Protein AF-A0A3M2B0H9-F1 (afdb_monomer)

Secondary structure (DSSP, 8-state):
-HHHHHHTTSEEEEE-SS-TT-EEEEE-HHHHHHHHHHHHHHHHHHHHHHHTS-HHHHHHHHHHHHHHHHHHHHTTSS-HHHH----GGG--TT-HHHHTT--S---

Foldseek 3Di:
DVVVCVVVQQKDWDQDPVDNVDIDIDGDPNVVVVLVVVVVVVVVVVVVVCVPDDPVVVVVVVVVVLVVVLVCCVVVVDQLVNVQPLNDPNDDCPRSCNVVVSDPDSD

Sequence (107 aa):
MVHRLEKKALIRRVANPRDRRQVGLTLTDAGREIIQRVDQERRQRFATVLAHMGQAERHAFINGLSAFIRAGVESGTLKAMDVCLQCGLSADPNCPLVEMHAVETCR

Nearest PDB structures (foldseek):
  3mex-assembly1_B  TM=8.041E-01  e=8.152E-03  Pseudomonas aeruginosa PAO1
  6pco-assembly2_C  TM=6.384E-01  e=7.645E-03  Bordetella bronchiseptica
  3bpv-assembly1_A-2  TM=6.516E-01  e=2.428E-02  unclassified
  3q5f-assembly1_B  TM=6.587E-01  e=2.277E-02  Salmonella enterica subsp. enterica serovar Typhimurium
  4aij-assembly1_B  TM=7.265E-01  e=3.806E-02  Yersinia pseudotuberculosis

Radius of gyration: 17.79 Å; Cα contacts (8 Å, |Δi|>4): 78; chains: 1; bounding box: 50×25×40 Å

Mean predicted aligned error: 6.18 Å

Solvent-accessible surface area (backbone atoms only — not comparable to full-atom values): 6326 Å² total; per-residue (Å²): 112,66,68,63,39,42,76,67,53,26,32,45,81,40,78,35,92,90,43,82,92,42,75,42,76,44,72,30,71,66,28,48,52,52,51,53,51,52,53,49,52,55,49,50,60,51,46,59,60,52,67,76,46,55,72,69,56,51,52,51,50,54,53,50,52,42,51,50,52,50,54,31,38,76,72,62,78,36,53,53,79,80,71,52,80,66,55,23,97,69,60,60,84,85,34,59,51,62,72,67,63,59,55,97,67,76,88

pLDDT: mean 87.75, std 9.01, range [55.69, 97.81]

Structure (mmCIF, N/CA/C/O backbone):
data_AF-A0A3M2B0H9-F1
#
_entry.id   AF-A0A3M2B0H9-F1
#
loop_
_atom_site.group_PDB
_atom_site.id
_atom_site.type_symbol
_atom_site.label_atom_id
_atom_site.label_alt_id
_atom_site.label_comp_id
_atom_site.label_asym_id
_atom_site.label_entity_id
_atom_site.label_seq_id
_atom_site.pdbx_PDB_ins_code
_atom_site.Cartn_x
_atom_site.Cartn_y
_atom_site.Cartn_z
_atom_site.occupancy
_atom_site.B_iso_or_equiv
_atom_site.auth_seq_id
_atom_site.auth_comp_id
_atom_site.auth_asym_id
_atom_site.auth_atom_id
_atom_site.pdbx_PDB_model_num
ATOM 1 N N . MET A 1 1 ? 16.621 -10.942 -8.088 1.00 79.88 1 MET A N 1
ATOM 2 C CA . MET A 1 1 ? 15.206 -10.805 -8.525 1.00 79.88 1 MET A CA 1
ATOM 3 C C . MET A 1 1 ? 15.049 -9.966 -9.794 1.00 79.88 1 MET A C 1
ATOM 5 O O . MET A 1 1 ? 14.433 -10.460 -10.730 1.00 79.88 1 MET A O 1
ATOM 9 N N . VAL A 1 2 ? 15.650 -8.771 -9.876 1.00 87.56 2 VAL A N 1
ATOM 10 C CA . VAL A 1 2 ? 15.586 -7.853 -11.040 1.00 87.56 2 VAL A CA 1
ATOM 11 C C . VAL A 1 2 ? 15.889 -8.536 -12.383 1.00 87.56 2 VAL A C 1
ATOM 13 O O . VAL A 1 2 ? 15.055 -8.505 -13.280 1.00 87.56 2 VAL A O 1
ATOM 16 N N . HIS A 1 3 ? 17.007 -9.261 -12.497 1.00 90.88 3 HIS A N 1
ATOM 17 C CA . HIS A 1 3 ? 17.390 -9.955 -13.739 1.00 90.88 3 HIS A CA 1
ATOM 18 C C . HIS A 1 3 ? 16.310 -10.923 -14.265 1.00 90.88 3 HIS A C 1
ATOM 20 O O . HIS A 1 3 ? 16.125 -11.083 -15.467 1.00 90.88 3 HIS A O 1
ATOM 26 N N . ARG A 1 4 ? 15.553 -11.573 -13.372 1.00 94.00 4 ARG A N 1
ATOM 27 C CA . ARG A 1 4 ? 14.486 -12.506 -13.765 1.00 94.00 4 ARG A CA 1
ATOM 28 C C . ARG A 1 4 ? 13.270 -11.776 -14.338 1.00 94.00 4 ARG A C 1
ATOM 30 O O . ARG A 1 4 ? 12.616 -12.312 -15.224 1.00 94.00 4 ARG A O 1
ATOM 37 N N . LEU A 1 5 ? 12.961 -10.588 -13.822 1.00 94.06 5 LEU A N 1
ATOM 38 C CA . LEU A 1 5 ? 11.877 -9.744 -14.328 1.00 94.06 5 LEU A CA 1
ATOM 39 C C . LEU A 1 5 ? 12.257 -9.114 -15.673 1.00 94.06 5 LEU A C 1
ATOM 41 O O . LEU A 1 5 ? 11.428 -9.055 -16.574 1.00 94.06 5 LEU A O 1
ATOM 45 N N . GLU A 1 6 ? 13.524 -8.726 -15.822 1.00 93.88 6 GLU A N 1
ATOM 46 C CA . GLU A 1 6 ? 14.097 -8.216 -17.072 1.00 93.88 6 GLU A CA 1
ATOM 47 C C . GLU A 1 6 ? 14.100 -9.294 -18.167 1.00 93.88 6 GLU A C 1
ATOM 49 O O . GLU A 1 6 ? 13.586 -9.060 -19.256 1.00 93.88 6 GLU A O 1
ATOM 54 N N . LYS A 1 7 ? 14.538 -10.525 -17.856 1.00 95.25 7 LYS A N 1
ATOM 55 C CA . LYS A 1 7 ? 14.472 -11.671 -18.787 1.00 95.25 7 LYS A CA 1
ATOM 56 C C . LYS A 1 7 ? 13.040 -12.010 -19.228 1.00 95.25 7 LYS A C 1
ATOM 58 O O . LYS A 1 7 ? 12.847 -12.551 -20.309 1.00 95.25 7 LYS A O 1
ATOM 63 N N . LYS A 1 8 ? 12.038 -11.708 -18.396 1.00 95.44 8 LYS A N 1
ATOM 64 C CA . LYS A 1 8 ? 10.610 -11.871 -18.718 1.00 95.44 8 LYS A CA 1
ATOM 65 C C . LYS A 1 8 ? 9.997 -10.640 -19.400 1.00 95.44 8 LYS A C 1
ATOM 67 O O . LYS A 1 8 ? 8.786 -10.613 -19.579 1.00 95.44 8 LYS A O 1
ATOM 72 N N . ALA A 1 9 ? 10.800 -9.627 -19.733 1.00 93.81 9 ALA A N 1
ATOM 73 C CA . ALA A 1 9 ? 10.359 -8.362 -20.316 1.00 93.81 9 ALA A CA 1
ATOM 74 C C . ALA A 1 9 ? 9.270 -7.637 -19.499 1.00 93.81 9 ALA A C 1
ATOM 76 O O . ALA A 1 9 ? 8.455 -6.910 -20.058 1.00 93.81 9 ALA A O 1
ATOM 77 N N . LEU A 1 10 ? 9.251 -7.814 -18.172 1.00 94.00 10 LEU A N 1
ATOM 78 C CA . LEU A 1 10 ? 8.291 -7.154 -17.269 1.00 94.00 10 LEU A CA 1
ATOM 79 C C . LEU A 1 10 ? 8.812 -5.814 -16.741 1.00 94.00 10 LEU A C 1
ATOM 81 O O . LEU A 1 10 ? 8.051 -4.935 -16.346 1.00 94.00 10 LEU A O 1
ATOM 85 N N . ILE A 1 11 ? 10.131 -5.657 -16.740 1.00 94.50 11 ILE A N 1
ATOM 86 C CA . ILE A 1 11 ? 10.814 -4.407 -16.427 1.00 94.50 11 ILE A CA 1
ATOM 87 C C . ILE A 1 11 ? 11.872 -4.145 -17.490 1.00 94.50 11 ILE A C 1
ATOM 89 O O . ILE A 1 11 ? 12.368 -5.077 -18.125 1.00 94.50 11 ILE A O 1
ATOM 93 N N . ARG A 1 12 ? 12.260 -2.883 -17.635 1.00 93.50 12 ARG A N 1
ATOM 94 C CA . ARG A 1 12 ? 13.403 -2.466 -18.447 1.00 93.50 1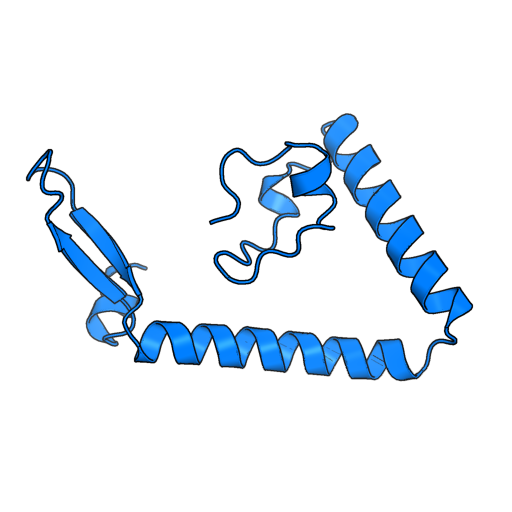2 ARG A CA 1
ATOM 95 C C . ARG A 1 12 ? 14.287 -1.505 -17.666 1.00 93.50 12 ARG A C 1
ATOM 97 O O . ARG A 1 12 ? 13.804 -0.741 -16.827 1.00 93.50 12 ARG A O 1
ATOM 104 N N . ARG A 1 13 ? 15.581 -1.533 -17.974 1.00 92.00 13 ARG A N 1
ATOM 105 C CA . ARG A 1 13 ? 16.550 -0.558 -17.474 1.00 92.00 13 ARG A CA 1
ATOM 106 C C . ARG A 1 13 ? 16.448 0.739 -18.262 1.00 92.00 13 ARG A C 1
ATOM 108 O O . ARG A 1 13 ? 16.275 0.727 -19.478 1.00 92.00 13 ARG A O 1
ATOM 115 N N . VAL A 1 14 ? 16.577 1.854 -17.562 1.00 87.94 14 VAL A N 1
ATOM 116 C CA . VAL A 1 14 ? 16.642 3.192 -18.146 1.00 87.94 14 VAL A CA 1
ATOM 117 C C . VAL A 1 14 ? 17.886 3.869 -17.592 1.00 87.94 14 VAL A C 1
ATOM 119 O O . VAL A 1 14 ? 18.097 3.885 -16.379 1.00 87.94 14 VAL A O 1
ATOM 122 N N . ALA A 1 15 ? 18.732 4.395 -18.476 1.00 84.31 15 ALA A N 1
ATOM 123 C CA . ALA A 1 15 ? 19.892 5.169 -18.055 1.00 84.31 15 ALA A CA 1
ATOM 124 C C . ALA A 1 15 ? 19.420 6.420 -17.307 1.00 84.31 15 ALA A C 1
ATOM 126 O O . ALA A 1 15 ? 18.516 7.115 -17.778 1.00 84.31 15 ALA A O 1
ATOM 127 N N . ASN A 1 16 ? 20.017 6.713 -16.151 1.00 79.38 16 ASN A N 1
ATOM 128 C CA . ASN A 1 16 ? 19.720 7.958 -15.461 1.00 79.38 16 ASN A CA 1
ATOM 129 C C . ASN A 1 16 ? 20.402 9.120 -16.221 1.00 79.38 16 ASN A C 1
ATOM 131 O O . ASN A 1 16 ? 21.627 9.115 -16.368 1.00 79.38 16 ASN A O 1
ATOM 135 N N . PRO A 1 17 ? 19.641 10.119 -16.710 1.00 78.25 17 PRO A N 1
ATOM 136 C CA . PRO A 1 17 ? 20.202 11.229 -17.478 1.00 78.25 17 PRO A CA 1
ATOM 137 C C . PRO A 1 17 ? 21.133 12.136 -16.657 1.00 78.25 17 PRO A C 1
ATOM 139 O O . PRO A 1 17 ? 21.914 12.875 -17.247 1.00 78.25 17 PRO A O 1
ATOM 142 N N . ARG A 1 18 ? 21.076 12.082 -15.317 1.00 81.62 18 ARG A N 1
ATOM 143 C CA . ARG A 1 18 ? 21.916 12.889 -14.412 1.00 81.62 18 ARG A CA 1
ATOM 144 C C . ARG A 1 18 ? 23.179 12.167 -13.938 1.00 81.62 18 ARG A C 1
ATOM 146 O O . ARG A 1 18 ? 24.160 12.829 -13.623 1.00 81.62 18 ARG A O 1
ATOM 153 N N . ASP A 1 19 ? 23.168 10.836 -13.900 1.00 82.81 19 ASP A N 1
ATOM 154 C CA . ASP A 1 19 ? 24.319 10.027 -13.492 1.00 82.81 19 ASP A CA 1
ATOM 155 C C . ASP A 1 19 ? 24.302 8.667 -14.199 1.00 82.81 19 ASP A C 1
ATOM 157 O O . ASP A 1 19 ? 23.509 7.785 -13.877 1.00 82.81 19 ASP A O 1
ATOM 161 N N . ARG A 1 20 ? 25.228 8.461 -15.141 1.00 78.25 20 ARG A N 1
ATOM 162 C CA . ARG A 1 20 ? 25.326 7.214 -15.917 1.00 78.25 20 ARG A CA 1
ATOM 163 C C . ARG A 1 20 ? 25.744 6.000 -15.081 1.00 78.25 20 ARG A C 1
ATOM 165 O O . ARG A 1 20 ? 25.642 4.879 -15.574 1.00 78.25 20 ARG A O 1
ATOM 172 N N . ARG A 1 21 ? 26.214 6.197 -13.844 1.00 84.69 21 ARG A N 1
ATOM 173 C CA . ARG A 1 21 ? 26.513 5.106 -12.902 1.00 84.69 21 ARG A CA 1
ATOM 174 C C . ARG A 1 21 ? 25.248 4.551 -12.248 1.00 84.69 21 ARG A C 1
ATOM 176 O O . ARG A 1 21 ? 25.289 3.464 -11.678 1.00 84.69 21 ARG A O 1
ATOM 183 N N . GLN A 1 22 ? 24.125 5.259 -12.361 1.00 81.62 22 GLN A N 1
ATOM 184 C CA . GLN A 1 22 ? 22.832 4.817 -11.858 1.00 81.62 22 GLN A CA 1
ATOM 185 C C . GLN A 1 22 ? 21.965 4.245 -12.979 1.00 81.62 22 GLN A C 1
ATOM 187 O O . GLN A 1 22 ? 21.824 4.817 -14.063 1.00 81.62 22 GLN A O 1
ATOM 192 N N . VAL A 1 23 ? 21.324 3.117 -12.682 1.00 82.88 23 VAL A N 1
ATOM 193 C CA . VAL A 1 23 ? 20.381 2.455 -13.582 1.00 82.88 23 VAL A CA 1
ATOM 194 C C . VAL A 1 23 ? 18.996 2.508 -12.956 1.00 82.88 23 VAL A C 1
ATOM 196 O O . VAL A 1 23 ? 18.753 1.888 -11.923 1.00 82.88 23 VAL A O 1
ATOM 199 N N . GLY A 1 24 ? 18.085 3.241 -13.592 1.00 85.06 24 GLY A N 1
ATOM 200 C CA . GLY A 1 24 ? 16.673 3.227 -13.237 1.00 85.06 24 GLY A CA 1
ATOM 201 C C . GLY A 1 24 ? 16.001 1.951 -13.736 1.00 85.06 24 GLY A C 1
ATOM 202 O O . GLY A 1 24 ? 16.374 1.404 -14.775 1.00 85.06 24 GLY A O 1
ATOM 203 N N . LEU A 1 25 ? 14.985 1.487 -13.015 1.00 89.50 25 LEU A N 1
ATOM 204 C CA . LEU A 1 25 ? 14.099 0.415 -13.459 1.00 89.50 25 LEU A CA 1
ATOM 205 C C . LEU A 1 25 ? 12.710 0.995 -13.692 1.00 89.50 25 LEU A C 1
ATOM 207 O O . LEU A 1 25 ? 12.219 1.789 -12.894 1.00 89.50 25 LEU A O 1
ATOM 211 N N . THR A 1 26 ? 12.068 0.587 -14.779 1.00 89.81 26 THR A N 1
ATOM 212 C CA . THR A 1 26 ? 10.672 0.933 -15.044 1.00 89.81 26 THR A CA 1
ATOM 213 C C . THR A 1 26 ? 9.914 -0.292 -15.528 1.00 89.81 26 THR A C 1
ATOM 215 O O . THR A 1 26 ? 10.494 -1.183 -16.156 1.00 89.81 26 THR A O 1
ATOM 218 N N . LEU A 1 27 ? 8.619 -0.342 -15.229 1.00 91.25 27 LEU A N 1
ATOM 219 C CA . LEU A 1 27 ? 7.731 -1.382 -15.731 1.00 91.25 27 LEU A CA 1
ATOM 220 C C . LEU A 1 27 ? 7.561 -1.238 -17.247 1.00 91.25 27 LEU A C 1
ATOM 222 O O . LEU A 1 27 ? 7.433 -0.128 -17.779 1.00 91.25 27 LEU A O 1
ATOM 226 N N . THR A 1 28 ? 7.523 -2.368 -17.940 1.00 93.81 28 THR A N 1
ATOM 227 C CA . THR A 1 28 ? 6.980 -2.435 -19.303 1.00 93.81 28 THR A CA 1
ATOM 228 C C . THR A 1 28 ? 5.450 -2.445 -19.252 1.00 93.81 28 THR A C 1
ATOM 230 O O . THR A 1 28 ? 4.867 -2.540 -18.169 1.00 93.81 28 THR A O 1
ATOM 233 N N . ASP A 1 29 ? 4.784 -2.363 -20.405 1.00 93.69 29 ASP A N 1
ATOM 234 C CA . ASP A 1 29 ? 3.326 -2.535 -20.476 1.00 93.69 29 ASP A CA 1
ATOM 235 C C . ASP A 1 29 ? 2.899 -3.909 -19.946 1.00 93.69 29 ASP A C 1
ATOM 237 O O . ASP A 1 29 ? 2.071 -3.986 -19.043 1.00 93.69 29 ASP A O 1
ATOM 241 N N . ALA A 1 30 ? 3.585 -4.978 -20.367 1.00 94.38 30 ALA A N 1
ATOM 242 C CA . ALA A 1 30 ? 3.359 -6.328 -19.846 1.00 94.38 30 ALA A CA 1
ATOM 243 C C . ALA A 1 30 ? 3.565 -6.419 -18.320 1.00 94.38 30 ALA A C 1
ATOM 245 O O . ALA A 1 30 ? 2.837 -7.120 -17.617 1.00 94.38 30 ALA A O 1
ATOM 246 N N . GLY A 1 31 ? 4.550 -5.694 -17.777 1.00 92.44 31 GLY A N 1
ATOM 247 C CA . GLY A 1 31 ? 4.752 -5.589 -16.332 1.00 92.44 31 GLY A CA 1
ATOM 248 C C . GLY A 1 31 ? 3.580 -4.919 -15.613 1.00 92.44 31 GLY A C 1
ATOM 249 O O . GLY A 1 31 ? 3.149 -5.408 -14.567 1.00 92.44 31 GLY A O 1
ATOM 250 N N . ARG A 1 32 ? 3.046 -3.829 -16.180 1.00 89.88 32 ARG A N 1
ATOM 251 C CA . ARG A 1 32 ? 1.870 -3.122 -15.645 1.00 89.88 32 ARG A CA 1
ATOM 252 C C . ARG A 1 32 ? 0.623 -4.003 -15.658 1.00 89.88 32 ARG A C 1
ATOM 254 O O . ARG A 1 32 ? -0.057 -4.080 -14.639 1.00 89.88 32 ARG A O 1
ATOM 261 N N . GLU A 1 33 ? 0.362 -4.704 -16.758 1.00 91.62 33 GLU A N 1
ATOM 262 C CA . GLU A 1 33 ? -0.794 -5.601 -16.892 1.00 91.62 33 GLU A CA 1
ATOM 263 C C . GLU A 1 33 ? -0.786 -6.721 -15.845 1.00 91.62 33 GLU A C 1
ATOM 265 O O . GLU A 1 33 ? -1.816 -7.029 -15.241 1.00 91.62 33 GLU A O 1
ATOM 270 N N . ILE A 1 34 ? 0.381 -7.316 -15.569 1.00 91.38 34 ILE A N 1
ATOM 271 C CA . ILE A 1 34 ? 0.494 -8.355 -14.539 1.00 91.38 34 ILE A CA 1
ATOM 272 C C . ILE A 1 34 ? 0.145 -7.803 -13.157 1.00 91.38 34 ILE A C 1
ATOM 274 O O . ILE A 1 34 ? -0.597 -8.461 -12.427 1.00 91.38 34 ILE A O 1
ATOM 278 N N . ILE A 1 35 ? 0.657 -6.622 -12.798 1.00 87.50 35 ILE A N 1
ATOM 279 C CA . ILE A 1 35 ? 0.353 -5.991 -11.505 1.00 87.50 35 ILE A CA 1
ATOM 280 C C . ILE A 1 35 ? -1.147 -5.712 -11.400 1.00 87.50 35 ILE A C 1
ATOM 282 O O . ILE A 1 35 ? -1.772 -6.125 -10.428 1.00 87.50 35 ILE A O 1
ATOM 286 N N . GLN A 1 36 ? -1.746 -5.118 -12.437 1.00 86.31 36 GLN A N 1
ATOM 287 C CA . GLN A 1 36 ? -3.183 -4.840 -12.471 1.00 86.31 36 GLN A CA 1
ATOM 288 C C . GLN A 1 36 ? -4.026 -6.105 -12.289 1.00 86.31 36 GLN A C 1
ATOM 290 O O . GLN A 1 36 ? -4.989 -6.098 -11.520 1.00 86.31 36 GLN A O 1
ATOM 295 N N . ARG A 1 37 ? -3.649 -7.208 -12.946 1.00 90.25 37 ARG A N 1
ATOM 296 C CA . ARG A 1 37 ? -4.347 -8.490 -12.806 1.00 90.25 37 ARG A CA 1
ATOM 297 C C . ARG A 1 37 ? -4.238 -9.048 -11.388 1.00 90.25 37 ARG A C 1
ATOM 299 O O . ARG A 1 37 ? -5.242 -9.486 -10.837 1.00 90.25 37 ARG A O 1
ATOM 306 N N . VAL A 1 38 ? -3.046 -9.015 -10.789 1.00 88.81 38 VAL A N 1
ATOM 307 C CA . VAL A 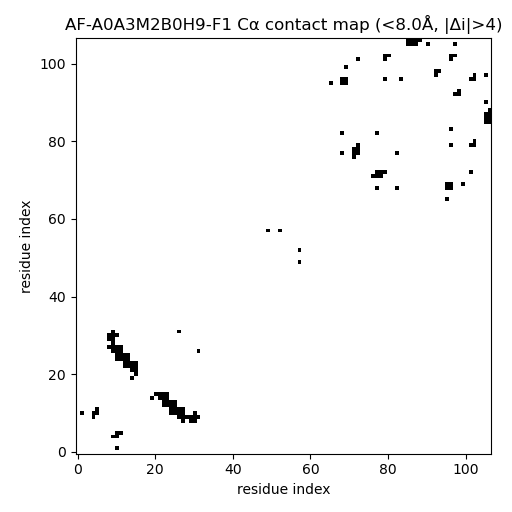1 38 ? -2.833 -9.483 -9.409 1.00 88.81 38 VAL A CA 1
ATOM 308 C C . VAL A 1 38 ? -3.634 -8.635 -8.416 1.00 88.81 38 VAL A C 1
ATOM 310 O O . VAL A 1 38 ? -4.285 -9.183 -7.527 1.00 88.81 38 VAL A O 1
ATOM 313 N N . ASP A 1 39 ? -3.651 -7.313 -8.587 1.00 85.31 39 ASP A N 1
ATOM 314 C CA . ASP A 1 39 ? -4.435 -6.408 -7.744 1.00 85.31 39 ASP A CA 1
ATOM 315 C C . ASP A 1 39 ? -5.940 -6.630 -7.900 1.00 85.31 39 ASP A C 1
ATOM 317 O O . ASP A 1 39 ? -6.694 -6.576 -6.924 1.00 85.31 39 ASP A O 1
ATOM 321 N N . GLN A 1 40 ? -6.407 -6.891 -9.121 1.00 88.31 40 GLN A N 1
ATOM 322 C CA . GLN A 1 40 ? -7.807 -7.210 -9.373 1.00 88.31 40 GLN A CA 1
ATOM 323 C C . GLN A 1 40 ? -8.207 -8.533 -8.719 1.00 88.31 40 GLN A C 1
ATOM 325 O O . GLN A 1 40 ? -9.224 -8.583 -8.029 1.00 88.31 40 GLN A O 1
ATOM 330 N N . GLU A 1 41 ? -7.392 -9.575 -8.867 1.00 90.38 41 GLU A N 1
ATOM 331 C CA . GLU A 1 41 ? -7.656 -10.883 -8.270 1.00 90.38 41 GLU A CA 1
ATOM 332 C C . GLU A 1 41 ? -7.682 -10.804 -6.734 1.00 90.38 41 GLU A C 1
ATOM 334 O O . GLU A 1 41 ? -8.596 -11.326 -6.093 1.00 90.38 41 GLU A O 1
ATOM 339 N N . ARG A 1 42 ? -6.732 -10.080 -6.123 1.00 88.00 42 ARG A N 1
ATOM 340 C CA . ARG A 1 42 ? -6.731 -9.829 -4.671 1.00 88.00 42 ARG A CA 1
ATOM 341 C C . ARG A 1 42 ? -8.004 -9.113 -4.224 1.00 88.00 42 ARG A C 1
ATOM 343 O O . ARG A 1 42 ? -8.629 -9.545 -3.257 1.00 88.00 42 ARG A O 1
ATOM 350 N N . ARG A 1 43 ? -8.415 -8.054 -4.932 1.00 88.44 43 ARG A N 1
ATOM 351 C CA . ARG A 1 43 ? -9.651 -7.316 -4.621 1.00 88.44 43 ARG A CA 1
ATOM 352 C C . ARG A 1 43 ? -10.890 -8.196 -4.734 1.00 88.44 43 ARG A C 1
ATOM 354 O O . ARG A 1 43 ? -11.736 -8.134 -3.852 1.00 88.44 43 ARG A O 1
ATOM 361 N N . GLN A 1 44 ? -10.986 -9.043 -5.757 1.00 92.50 44 GLN A N 1
ATOM 362 C CA . GLN A 1 44 ? -12.117 -9.963 -5.933 1.00 92.50 44 GLN A CA 1
ATOM 363 C C . GLN A 1 44 ? -12.222 -10.984 -4.793 1.00 92.50 44 GLN A C 1
ATOM 365 O O . GLN A 1 44 ? -13.318 -11.238 -4.286 1.00 92.50 44 GLN A O 1
ATOM 370 N N . ARG A 1 45 ? -11.086 -11.524 -4.335 1.00 91.38 45 ARG A N 1
ATOM 371 C CA . ARG A 1 45 ? -11.054 -12.448 -3.191 1.00 91.38 45 ARG A CA 1
ATOM 372 C C . ARG A 1 45 ? -11.609 -11.794 -1.924 1.00 91.38 45 ARG A C 1
ATOM 374 O O . ARG A 1 45 ? -12.476 -12.370 -1.276 1.00 91.38 45 ARG A O 1
ATOM 381 N N . PHE A 1 46 ? -11.174 -10.573 -1.603 1.00 90.75 46 PHE A N 1
ATOM 382 C CA . PHE A 1 46 ? -11.706 -9.848 -0.443 1.00 90.75 46 PHE A CA 1
ATOM 383 C C . PHE A 1 46 ? -13.157 -9.405 -0.635 1.00 90.75 46 PHE A C 1
ATOM 385 O O . PHE A 1 46 ? -13.947 -9.508 0.298 1.00 90.75 46 PHE A O 1
ATOM 392 N N . ALA A 1 47 ? -13.531 -8.968 -1.840 1.00 92.19 47 ALA A N 1
ATOM 393 C CA . ALA A 1 47 ? -14.899 -8.567 -2.153 1.00 92.19 47 ALA A CA 1
ATOM 394 C C . ALA A 1 47 ? -15.904 -9.694 -1.887 1.00 92.19 47 ALA A C 1
ATOM 396 O O . ALA A 1 47 ? -17.000 -9.417 -1.415 1.00 92.19 47 ALA A O 1
ATOM 397 N N . THR A 1 48 ? -15.510 -10.950 -2.117 1.00 95.00 48 THR A N 1
ATOM 398 C CA . THR A 1 48 ? -16.343 -12.123 -1.811 1.00 95.00 48 THR A CA 1
ATOM 399 C C . THR A 1 48 ? -16.684 -12.190 -0.322 1.00 95.00 48 THR A C 1
ATOM 401 O O . THR A 1 48 ? -17.846 -12.331 0.034 1.00 95.00 48 THR A O 1
ATOM 404 N N . VAL A 1 49 ? -15.699 -12.009 0.562 1.00 94.94 49 VAL A N 1
ATOM 405 C CA . VAL A 1 49 ? -15.926 -11.999 2.018 1.00 94.94 49 VAL A CA 1
ATOM 406 C C . VAL A 1 49 ? -16.744 -10.776 2.433 1.00 94.94 49 VAL A C 1
ATOM 408 O O . VAL A 1 49 ? -17.741 -10.905 3.140 1.00 94.94 49 VAL A O 1
ATOM 411 N N . LEU A 1 50 ? -16.360 -9.590 1.951 1.00 95.06 50 LEU A N 1
ATOM 412 C CA . LEU A 1 50 ? -17.039 -8.337 2.285 1.00 95.06 50 LEU A CA 1
ATOM 413 C C . LEU A 1 50 ? -18.503 -8.336 1.827 1.00 95.06 50 LEU A C 1
ATOM 415 O O . LEU A 1 50 ? -19.338 -7.732 2.495 1.00 95.06 50 LEU A O 1
ATOM 419 N N . ALA A 1 51 ? -18.838 -9.026 0.732 1.00 95.69 51 ALA A N 1
ATOM 420 C CA . ALA A 1 51 ? -20.206 -9.139 0.230 1.00 95.69 51 ALA A CA 1
ATOM 421 C C . ALA A 1 51 ? -21.171 -9.750 1.259 1.00 95.69 51 ALA A C 1
ATOM 423 O O . ALA A 1 51 ? -22.340 -9.372 1.277 1.00 95.69 51 ALA A O 1
ATOM 424 N N . HIS A 1 52 ? -20.678 -10.620 2.146 1.00 97.19 52 HIS A N 1
ATOM 425 C CA . HIS A 1 52 ? -21.468 -11.229 3.218 1.00 97.19 52 HIS A CA 1
ATOM 426 C C . HIS A 1 52 ? -21.676 -10.319 4.436 1.00 97.19 52 HIS A C 1
ATOM 428 O O . HIS A 1 52 ? -22.500 -10.633 5.287 1.00 97.19 52 HIS A O 1
ATOM 434 N N . MET A 1 53 ? -20.957 -9.199 4.522 1.00 97.44 53 MET A N 1
ATOM 435 C CA . MET A 1 53 ? -21.095 -8.226 5.606 1.00 97.44 53 MET A CA 1
ATOM 436 C C . MET A 1 53 ? -22.119 -7.153 5.237 1.00 97.44 53 MET A C 1
ATOM 438 O O . MET A 1 53 ? -22.143 -6.680 4.096 1.00 97.44 53 MET A O 1
ATOM 442 N N . GLY A 1 54 ? -22.919 -6.710 6.203 1.00 97.69 54 GLY A N 1
ATOM 443 C CA . GLY A 1 54 ? -23.782 -5.541 6.068 1.00 97.69 54 GLY A CA 1
ATOM 444 C C . GLY A 1 54 ? -22.976 -4.244 5.930 1.00 97.69 54 GLY A C 1
ATOM 445 O O . GLY A 1 54 ? -21.802 -4.164 6.289 1.00 97.69 54 GLY A O 1
ATOM 446 N N . GLN A 1 55 ? -23.604 -3.182 5.421 1.00 96.44 55 GLN A N 1
ATOM 447 C CA . GLN A 1 55 ? -22.914 -1.907 5.185 1.00 96.44 55 GLN A CA 1
ATOM 448 C C . GLN A 1 55 ? -22.300 -1.313 6.467 1.00 96.44 55 GLN A C 1
ATOM 450 O O . GLN A 1 55 ? -21.162 -0.850 6.442 1.00 96.44 55 GLN A O 1
ATOM 455 N N . ALA A 1 56 ? -23.026 -1.355 7.589 1.00 97.25 56 ALA A N 1
ATOM 456 C CA . ALA A 1 56 ? -22.532 -0.859 8.875 1.00 97.25 56 ALA A CA 1
ATOM 457 C C . ALA A 1 56 ? -21.305 -1.645 9.370 1.00 97.25 56 ALA A C 1
ATOM 459 O O . ALA A 1 56 ? -20.339 -1.048 9.838 1.00 97.25 56 ALA A O 1
ATOM 460 N N . GLU A 1 57 ? -21.306 -2.968 9.196 1.00 97.81 57 GLU A N 1
ATOM 461 C CA . GLU A 1 57 ? -20.190 -3.839 9.578 1.00 97.81 57 GLU A CA 1
ATOM 462 C C . GLU A 1 57 ? -18.947 -3.564 8.729 1.00 97.81 57 GLU A C 1
ATOM 464 O O . GLU A 1 57 ? -17.841 -3.498 9.261 1.00 97.81 57 GLU A O 1
ATOM 469 N N . ARG A 1 58 ? -19.112 -3.335 7.417 1.00 96.25 58 ARG A N 1
ATOM 470 C CA . ARG A 1 58 ? -17.999 -2.954 6.529 1.00 96.25 58 ARG A CA 1
ATOM 471 C C . ARG A 1 58 ? -17.362 -1.636 6.964 1.00 96.25 58 ARG A C 1
ATOM 473 O O . ARG A 1 58 ? -16.138 -1.551 7.029 1.00 96.25 58 ARG A O 1
ATOM 480 N N . HIS A 1 59 ? -18.171 -0.626 7.292 1.00 94.75 59 HIS A N 1
ATOM 481 C CA . HIS A 1 59 ? -17.657 0.650 7.797 1.00 94.75 59 HIS A CA 1
ATOM 482 C C . HIS A 1 59 ? -16.934 0.479 9.136 1.00 94.75 59 HIS A C 1
ATOM 484 O O . HIS A 1 59 ? -15.825 0.984 9.301 1.00 94.75 59 HIS A O 1
ATOM 490 N N . ALA A 1 60 ? -17.518 -0.273 10.073 1.00 96.94 60 ALA A N 1
ATOM 491 C CA . ALA A 1 60 ? -16.887 -0.554 11.360 1.00 96.94 60 ALA A CA 1
ATOM 492 C C . ALA A 1 60 ? -15.550 -1.294 11.192 1.00 96.94 60 ALA A C 1
ATOM 494 O O . ALA A 1 60 ? -14.571 -0.946 11.850 1.00 96.94 60 ALA A O 1
ATOM 495 N N . PHE A 1 61 ? -15.479 -2.255 10.268 1.00 95.56 61 PHE A N 1
ATOM 496 C CA . PHE A 1 61 ? -14.254 -2.982 9.949 1.00 95.56 61 PHE A CA 1
ATOM 497 C C . PHE A 1 61 ? -13.159 -2.065 9.392 1.00 95.56 61 PHE A C 1
ATOM 499 O O . PHE A 1 61 ? -12.031 -2.106 9.880 1.00 95.56 61 PHE A O 1
ATOM 506 N N . ILE A 1 62 ? -13.481 -1.202 8.422 1.00 92.94 62 ILE A N 1
ATOM 507 C CA . ILE A 1 62 ? -12.519 -0.244 7.849 1.00 92.94 62 ILE A CA 1
ATOM 508 C C . ILE A 1 62 ? -12.001 0.720 8.924 1.00 92.94 62 ILE A C 1
ATOM 510 O O . ILE A 1 62 ? -10.793 0.960 9.008 1.00 92.94 62 ILE A O 1
ATOM 514 N N . ASN A 1 63 ? -12.895 1.230 9.774 1.00 94.50 63 ASN A N 1
ATOM 515 C CA . ASN A 1 63 ? -12.534 2.142 10.857 1.00 94.50 63 ASN A CA 1
ATOM 516 C C . ASN A 1 63 ? -11.636 1.452 11.891 1.00 94.50 63 ASN A C 1
ATOM 518 O O . ASN A 1 63 ? -10.595 1.991 12.264 1.00 94.50 63 ASN A O 1
ATOM 522 N N . GLY A 1 64 ? -12.002 0.239 12.314 1.00 96.75 64 GLY A N 1
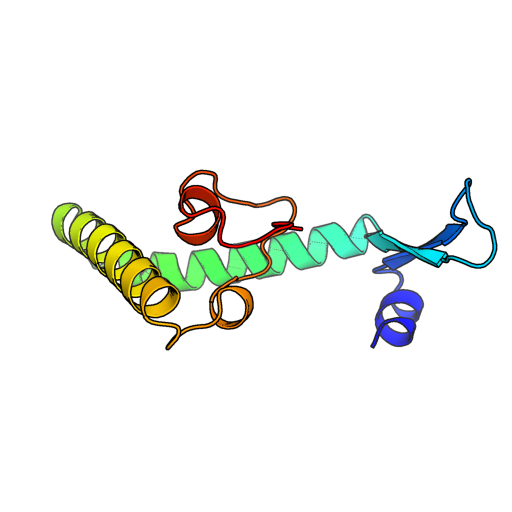ATOM 523 C CA . GLY A 1 64 ? -11.227 -0.550 13.269 1.00 96.75 64 GLY A CA 1
ATOM 524 C C . GLY A 1 64 ? -9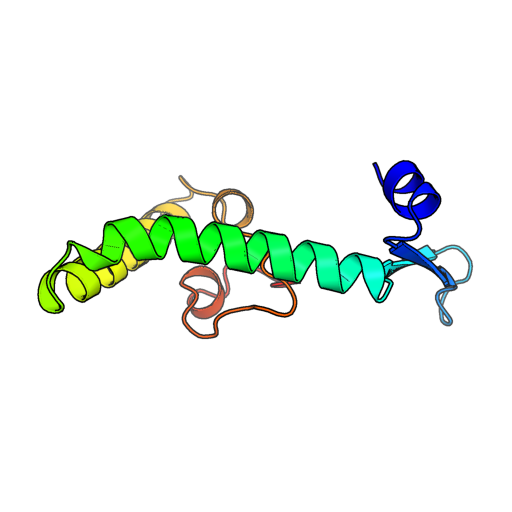.848 -0.928 12.733 1.00 96.75 64 GLY A C 1
ATOM 525 O O . GLY A 1 64 ? -8.852 -0.745 13.430 1.00 96.75 64 GLY A O 1
ATOM 526 N N . LEU A 1 65 ? -9.764 -1.382 11.478 1.00 94.00 65 LEU A N 1
ATOM 527 C CA . LEU A 1 65 ? -8.492 -1.718 10.837 1.00 94.00 65 LEU A CA 1
ATOM 528 C C . LEU A 1 65 ? -7.591 -0.483 10.698 1.00 94.00 65 LEU A C 1
ATOM 530 O O . LEU A 1 65 ? -6.401 -0.555 10.997 1.00 94.00 65 LEU A O 1
ATOM 534 N N . SER A 1 66 ? -8.159 0.660 10.307 1.00 93.25 66 SER A N 1
ATOM 535 C CA . SER A 1 66 ? -7.424 1.926 10.224 1.00 93.25 66 SER A CA 1
ATOM 536 C C . SER A 1 66 ? -6.877 2.359 11.583 1.00 93.25 66 SER A C 1
ATOM 538 O O . SER A 1 66 ? -5.700 2.701 11.682 1.00 93.25 66 SER A O 1
ATOM 540 N N . ALA A 1 67 ? -7.698 2.309 12.635 1.00 95.81 67 ALA A N 1
ATOM 541 C CA . ALA A 1 67 ? -7.281 2.657 13.991 1.00 95.81 67 ALA A CA 1
ATOM 542 C C . ALA A 1 67 ? -6.192 1.709 14.519 1.00 95.81 67 ALA A C 1
ATOM 544 O O . ALA A 1 67 ? -5.208 2.164 15.099 1.00 95.81 67 ALA A O 1
ATOM 545 N N . PHE A 1 68 ? -6.330 0.406 14.260 1.00 96.06 68 PHE A N 1
ATOM 546 C CA . PHE A 1 68 ? -5.339 -0.598 14.640 1.00 96.06 68 PHE A CA 1
ATOM 547 C C . PHE A 1 68 ? -3.978 -0.344 13.978 1.00 96.06 68 PHE A C 1
ATOM 549 O O . PHE A 1 68 ? -2.954 -0.363 14.659 1.00 96.06 68 PHE A O 1
ATOM 556 N N . ILE A 1 69 ? -3.960 -0.059 12.669 1.00 94.56 69 ILE A N 1
ATOM 557 C CA . ILE A 1 69 ? -2.723 0.253 11.939 1.00 94.56 69 ILE A CA 1
ATOM 558 C C . ILE A 1 69 ? -2.064 1.511 12.512 1.00 94.56 69 ILE A C 1
ATOM 560 O O . ILE A 1 69 ? -0.863 1.483 12.776 1.00 94.56 69 ILE A O 1
ATOM 564 N N . ARG A 1 70 ? -2.836 2.582 12.750 1.00 93.94 70 ARG A N 1
ATOM 565 C CA . ARG A 1 70 ? -2.308 3.824 13.340 1.00 93.94 70 ARG A CA 1
ATOM 566 C C . ARG A 1 70 ? -1.661 3.569 14.693 1.00 93.94 70 ARG A C 1
ATOM 568 O O . ARG A 1 70 ? -0.478 3.845 14.853 1.00 93.94 70 ARG A O 1
ATOM 575 N N . ALA A 1 71 ? -2.396 2.951 15.616 1.00 95.94 71 ALA A N 1
ATOM 576 C CA . ALA A 1 71 ? -1.900 2.659 16.958 1.00 95.94 71 ALA A CA 1
ATOM 577 C C . ALA A 1 71 ? -0.664 1.741 16.935 1.00 95.94 71 ALA A C 1
ATOM 579 O O . ALA A 1 71 ? 0.298 1.940 17.681 1.00 95.94 71 ALA A O 1
ATOM 580 N N . GLY A 1 72 ? -0.656 0.736 16.055 1.00 95.44 72 GLY A N 1
ATOM 581 C CA . GLY A 1 72 ? 0.483 -0.160 15.885 1.00 95.44 72 GLY A CA 1
ATOM 582 C C . GLY A 1 72 ? 1.734 0.558 15.376 1.00 95.44 72 GLY A C 1
ATOM 583 O O . GLY A 1 72 ? 2.826 0.287 15.871 1.00 95.44 72 GLY A O 1
ATOM 584 N N . VAL A 1 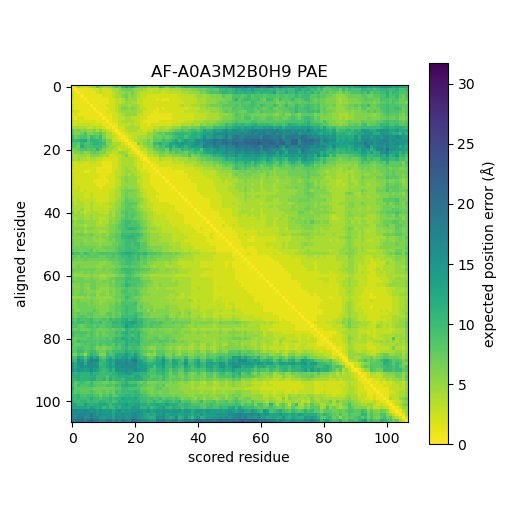73 ? 1.583 1.489 14.432 1.00 94.19 73 VAL A N 1
ATOM 585 C CA . VAL A 1 73 ? 2.696 2.290 13.902 1.00 94.19 73 VAL A CA 1
ATOM 586 C C . VAL A 1 73 ? 3.173 3.333 14.914 1.00 94.19 73 VAL A C 1
ATOM 588 O O . VAL A 1 73 ? 4.373 3.439 15.148 1.00 94.19 73 VAL A O 1
ATOM 591 N N . GLU A 1 74 ? 2.261 4.053 15.568 1.00 92.81 74 GLU A N 1
ATOM 592 C CA . GLU A 1 74 ? 2.578 5.054 16.599 1.00 92.81 74 GLU A CA 1
ATOM 593 C C . GLU A 1 74 ? 3.305 4.442 17.801 1.00 92.81 74 GLU A C 1
ATOM 595 O O . GLU A 1 74 ? 4.253 5.026 18.322 1.00 92.81 74 GLU A O 1
ATOM 600 N N . SER A 1 75 ? 2.904 3.237 18.215 1.00 95.19 75 SER A N 1
ATOM 601 C CA . SER A 1 75 ? 3.584 2.492 19.284 1.00 95.19 75 SER A CA 1
ATOM 602 C C . SER A 1 75 ? 4.937 1.904 18.867 1.00 95.19 75 SER A C 1
ATOM 604 O O . SER A 1 75 ? 5.649 1.364 19.711 1.00 95.19 75 SER A O 1
ATOM 606 N N . GLY A 1 76 ? 5.289 1.952 17.578 1.00 93.00 76 GLY A N 1
ATOM 607 C CA . GLY A 1 76 ? 6.493 1.327 17.029 1.00 93.00 76 GLY A CA 1
ATOM 608 C C . GLY A 1 76 ? 6.431 -0.203 16.933 1.00 93.00 76 GLY A C 1
ATOM 609 O O . GLY A 1 76 ? 7.412 -0.824 16.523 1.00 93.00 76 GLY A O 1
ATOM 610 N N . THR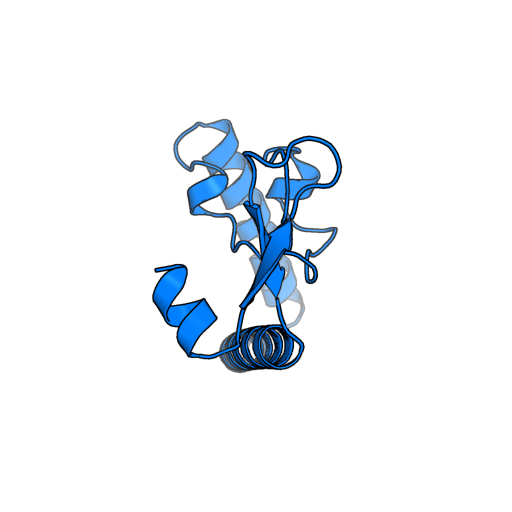 A 1 77 ? 5.297 -0.819 17.285 1.00 95.88 77 THR A N 1
ATOM 611 C CA . THR A 1 77 ? 5.092 -2.275 17.201 1.00 95.88 77 THR A CA 1
ATOM 612 C C . THR A 1 77 ? 5.015 -2.742 15.749 1.00 95.88 77 THR A C 1
ATOM 614 O O . THR A 1 77 ? 5.576 -3.775 15.390 1.00 95.88 77 THR A O 1
ATOM 617 N N . LEU A 1 78 ? 4.322 -1.974 14.906 1.00 91.94 78 LEU A N 1
ATOM 618 C CA . LEU A 1 78 ? 4.255 -2.186 13.466 1.00 91.94 78 LEU A CA 1
ATOM 619 C C . LEU A 1 78 ? 5.183 -1.191 12.781 1.00 91.94 78 LEU A C 1
ATOM 621 O O . LEU A 1 78 ? 5.069 0.015 12.985 1.00 91.94 78 LEU A O 1
ATOM 625 N N . LYS A 1 79 ? 6.065 -1.665 11.902 1.00 90.50 79 LYS A N 1
ATOM 626 C CA . LYS A 1 79 ? 6.772 -0.753 11.000 1.00 90.50 79 LYS A CA 1
ATOM 627 C C . LYS A 1 79 ? 5.862 -0.444 9.823 1.00 90.50 79 LYS A C 1
ATOM 629 O O . LYS A 1 79 ? 5.245 -1.348 9.264 1.00 90.50 79 LYS A O 1
ATOM 634 N N . ALA A 1 80 ? 5.831 0.812 9.384 1.00 86.88 80 ALA A N 1
ATOM 635 C CA . ALA A 1 80 ? 5.016 1.218 8.237 1.00 86.88 80 ALA A CA 1
ATOM 636 C C . ALA A 1 80 ? 5.298 0.362 6.986 1.00 86.88 80 ALA A C 1
ATOM 638 O O . ALA A 1 80 ? 4.375 -0.004 6.265 1.00 86.88 80 ALA A O 1
ATOM 639 N N . MET A 1 81 ? 6.556 -0.040 6.774 1.00 84.12 81 MET A N 1
ATOM 640 C CA . MET A 1 81 ? 6.954 -0.909 5.659 1.00 84.12 81 MET A CA 1
ATOM 641 C C . MET A 1 81 ? 6.429 -2.346 5.752 1.00 84.12 81 MET A C 1
ATOM 643 O O . MET A 1 81 ? 6.282 -2.982 4.714 1.00 84.12 81 MET A O 1
ATOM 647 N N . ASP A 1 82 ? 6.115 -2.841 6.951 1.00 86.50 82 ASP A N 1
ATOM 648 C CA . ASP A 1 82 ? 5.577 -4.194 7.146 1.00 86.50 82 ASP A CA 1
ATOM 649 C C . ASP A 1 82 ? 4.066 -4.250 6.857 1.00 86.50 82 ASP A C 1
ATOM 651 O O . ASP A 1 82 ? 3.518 -5.309 6.555 1.00 86.50 82 ASP A O 1
ATOM 655 N N . VAL A 1 83 ? 3.387 -3.100 6.934 1.00 87.62 83 VAL A N 1
ATOM 656 C CA . VAL A 1 83 ? 1.936 -2.962 6.717 1.00 87.62 83 VAL A CA 1
ATOM 657 C C . VAL A 1 83 ? 1.620 -2.350 5.347 1.00 87.62 83 VAL A C 1
ATOM 659 O O . VAL A 1 83 ? 0.530 -2.532 4.802 1.00 87.62 83 VAL A O 1
ATOM 662 N N . CYS A 1 84 ? 2.574 -1.632 4.756 1.00 86.00 84 CYS A N 1
ATOM 663 C CA . CYS A 1 84 ? 2.446 -1.064 3.424 1.00 86.00 84 CYS A CA 1
ATOM 664 C C . CYS A 1 84 ? 2.323 -2.174 2.373 1.00 86.00 84 CYS A C 1
ATOM 666 O O . CYS A 1 84 ? 3.216 -3.000 2.203 1.00 86.00 84 CYS A O 1
ATOM 668 N N . LEU A 1 85 ? 1.235 -2.154 1.598 1.00 80.06 85 LEU A N 1
ATOM 669 C CA . LEU A 1 85 ? 1.029 -3.100 0.496 1.00 80.06 85 LEU A CA 1
ATOM 670 C C . LEU A 1 85 ? 1.827 -2.758 -0.770 1.00 80.06 85 LEU A C 1
ATOM 672 O O . LEU A 1 85 ? 1.705 -3.487 -1.753 1.00 80.06 85 LEU A O 1
ATOM 676 N N . GLN A 1 86 ? 2.597 -1.664 -0.760 1.00 77.56 86 GLN A N 1
ATOM 677 C CA . GLN A 1 86 ? 3.365 -1.170 -1.909 1.00 77.56 86 GLN A CA 1
ATOM 678 C C . GLN A 1 86 ? 2.503 -1.073 -3.177 1.00 77.56 86 GLN A C 1
ATOM 680 O O . GLN A 1 86 ? 2.878 -1.519 -4.258 1.00 77.56 86 GLN A O 1
ATOM 685 N N . CYS A 1 87 ? 1.303 -0.505 -3.028 1.00 72.56 87 CYS A N 1
ATOM 686 C CA . CYS A 1 87 ? 0.312 -0.387 -4.098 1.00 72.56 87 CYS A CA 1
ATOM 687 C C . CYS A 1 87 ? 0.720 0.587 -5.222 1.00 72.56 87 CYS A C 1
ATOM 689 O O . CYS A 1 87 ? 0.063 0.626 -6.262 1.00 72.56 87 CYS A O 1
ATOM 691 N N . GLY A 1 88 ? 1.816 1.333 -5.053 1.00 72.06 88 GLY A N 1
ATOM 692 C CA . GLY A 1 88 ? 2.443 2.138 -6.098 1.00 72.06 88 GLY A CA 1
ATOM 693 C C . GLY A 1 88 ? 1.480 3.124 -6.761 1.00 72.06 88 GLY A C 1
ATOM 694 O O . GLY A 1 88 ? 0.856 3.947 -6.100 1.00 72.06 88 GLY A O 1
ATOM 695 N N . LEU A 1 89 ? 1.325 3.032 -8.086 1.00 59.44 89 LEU A N 1
ATOM 696 C CA . LEU A 1 89 ? 0.422 3.896 -8.869 1.00 59.44 89 LEU A CA 1
ATOM 697 C C . LEU A 1 89 ? -1.073 3.701 -8.549 1.00 59.44 89 LEU A C 1
ATOM 699 O O . LEU A 1 89 ? -1.888 4.520 -8.964 1.00 59.44 89 LEU A O 1
ATOM 703 N N . SER A 1 90 ? -1.428 2.641 -7.821 1.00 65.56 90 SER A N 1
ATOM 704 C CA . SER A 1 90 ? -2.787 2.349 -7.349 1.00 65.56 90 SER A CA 1
ATOM 705 C C . SER A 1 90 ? -3.032 2.864 -5.922 1.00 65.56 90 SER A C 1
ATOM 707 O O . SER A 1 90 ? -3.946 2.378 -5.256 1.00 65.56 90 SER A O 1
ATOM 709 N N . ALA A 1 91 ? -2.186 3.769 -5.413 1.00 69.56 91 ALA A N 1
ATOM 710 C CA . ALA A 1 91 ? -2.276 4.278 -4.048 1.00 69.56 91 ALA A CA 1
ATOM 711 C C . ALA A 1 91 ? -3.659 4.876 -3.745 1.00 69.56 91 ALA A C 1
ATOM 713 O O . ALA A 1 91 ? -4.140 5.763 -4.449 1.00 69.56 91 ALA A O 1
ATOM 714 N N . ASP A 1 92 ? -4.277 4.389 -2.669 1.00 75.69 92 ASP A N 1
ATOM 715 C CA . ASP A 1 92 ? -5.521 4.938 -2.139 1.00 75.69 92 ASP A CA 1
ATOM 716 C C . ASP A 1 92 ? -5.196 6.188 -1.302 1.00 75.69 92 ASP A C 1
ATOM 718 O O . ASP A 1 92 ? -4.373 6.090 -0.381 1.00 75.69 92 ASP A O 1
ATOM 722 N N . PRO A 1 93 ? -5.809 7.352 -1.588 1.00 76.06 93 PRO A N 1
ATOM 723 C CA . PRO A 1 93 ? -5.615 8.556 -0.782 1.00 76.06 93 PRO A CA 1
ATOM 724 C C . PRO A 1 93 ? -6.056 8.386 0.680 1.00 76.06 93 PRO A C 1
ATOM 726 O O . PRO A 1 93 ? -5.531 9.088 1.536 1.00 76.06 93 PRO A O 1
ATOM 729 N N . ASN A 1 94 ? -6.947 7.435 0.978 1.00 81.69 94 ASN A N 1
ATOM 730 C CA . ASN A 1 94 ? -7.436 7.142 2.330 1.00 81.69 94 ASN A CA 1
ATOM 731 C C . ASN A 1 94 ? -6.614 6.046 3.035 1.00 81.69 94 ASN A C 1
ATOM 733 O O . ASN A 1 94 ? -7.067 5.418 3.995 1.00 81.69 94 ASN A O 1
ATOM 737 N N . CYS A 1 95 ? -5.417 5.728 2.534 1.00 87.12 95 CYS A N 1
ATOM 738 C CA . CYS A 1 95 ? -4.533 4.785 3.205 1.00 87.12 95 CYS A CA 1
ATOM 739 C C . CYS A 1 95 ? -4.087 5.362 4.565 1.00 87.12 95 CYS A C 1
ATOM 741 O O . CYS A 1 95 ? -3.482 6.437 4.584 1.00 87.12 95 CYS A O 1
ATOM 743 N N . PRO A 1 96 ? -4.254 4.636 5.692 1.00 89.06 96 PRO A N 1
ATOM 744 C CA . PRO A 1 96 ? -3.848 5.133 7.008 1.00 89.06 96 PRO A CA 1
ATOM 745 C C . PRO A 1 96 ? -2.373 5.544 7.070 1.00 89.06 96 PRO A C 1
ATOM 747 O O . PRO A 1 96 ? -2.040 6.533 7.705 1.00 89.06 96 PRO A O 1
ATOM 750 N N . LEU A 1 97 ? -1.487 4.838 6.359 1.00 88.38 97 LEU A N 1
ATOM 751 C CA . LEU A 1 97 ? -0.057 5.163 6.326 1.00 88.38 97 LEU A CA 1
ATOM 752 C C . LEU A 1 97 ? 0.249 6.452 5.549 1.00 88.38 97 LEU A C 1
ATOM 754 O O . LEU A 1 97 ? 1.218 7.137 5.872 1.00 88.38 97 LEU A O 1
ATOM 758 N N . VAL A 1 98 ? -0.561 6.774 4.534 1.00 85.12 98 VAL A N 1
ATOM 759 C CA . VAL A 1 98 ? -0.441 8.023 3.766 1.00 85.12 98 VAL A CA 1
ATOM 760 C C . VAL A 1 98 ? -0.937 9.193 4.607 1.00 85.12 98 VAL A C 1
ATOM 762 O O . VAL A 1 98 ? -0.231 10.191 4.719 1.00 85.12 98 VAL A O 1
ATOM 765 N N . GLU A 1 99 ? -2.094 9.049 5.255 1.00 85.19 99 GLU A N 1
ATOM 766 C CA . GLU A 1 99 ? -2.648 10.080 6.142 1.00 85.19 99 GLU A CA 1
ATOM 767 C C . GLU A 1 99 ? -1.748 10.376 7.347 1.00 85.19 99 GLU A C 1
ATOM 769 O O . GLU A 1 99 ? -1.639 11.519 7.777 1.00 85.19 99 GLU A O 1
ATOM 774 N N . MET A 1 100 ? -1.069 9.358 7.879 1.00 83.69 100 MET A N 1
ATOM 775 C CA . MET A 1 100 ? -0.094 9.519 8.961 1.00 83.69 100 MET A CA 1
ATOM 776 C C . MET A 1 100 ? 1.243 10.119 8.507 1.00 83.69 100 MET A C 1
ATOM 778 O O . MET A 1 100 ? 2.104 10.359 9.349 1.00 83.69 100 MET A O 1
ATOM 782 N N .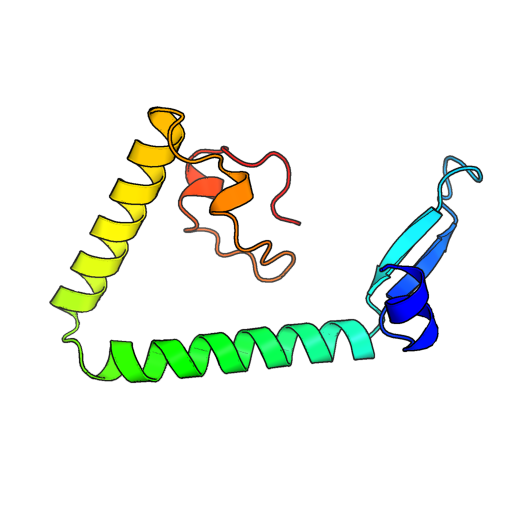 HIS A 1 101 ? 1.472 10.277 7.199 1.00 82.44 101 HIS A N 1
ATOM 783 C CA . HIS A 1 101 ? 2.795 10.561 6.631 1.00 82.44 101 HIS A CA 1
ATOM 784 C C . HIS A 1 101 ? 3.877 9.554 7.077 1.00 82.44 101 HIS A C 1
ATOM 786 O O . HIS A 1 101 ? 5.055 9.885 7.178 1.00 82.44 101 HIS A O 1
ATOM 792 N N . ALA A 1 102 ? 3.482 8.301 7.331 1.00 78.44 102 ALA A N 1
ATOM 793 C CA . ALA A 1 102 ? 4.353 7.254 7.869 1.00 78.44 102 ALA A CA 1
ATOM 794 C C . ALA A 1 102 ? 5.223 6.565 6.797 1.00 78.44 102 ALA A C 1
ATOM 796 O O . ALA A 1 102 ? 6.036 5.698 7.116 1.00 78.44 102 ALA A O 1
ATOM 797 N N . VAL A 1 103 ? 5.047 6.922 5.521 1.00 72.06 103 VAL A N 1
ATOM 798 C CA . VAL A 1 103 ? 5.834 6.418 4.388 1.00 72.06 103 VAL A CA 1
ATOM 799 C C . VAL A 1 103 ? 6.365 7.583 3.553 1.00 72.06 103 VAL 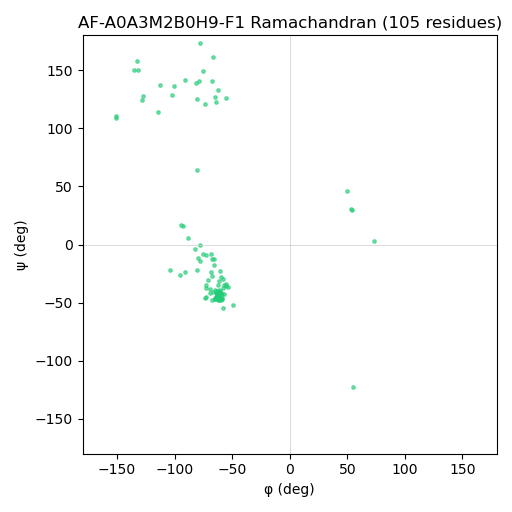A C 1
ATOM 801 O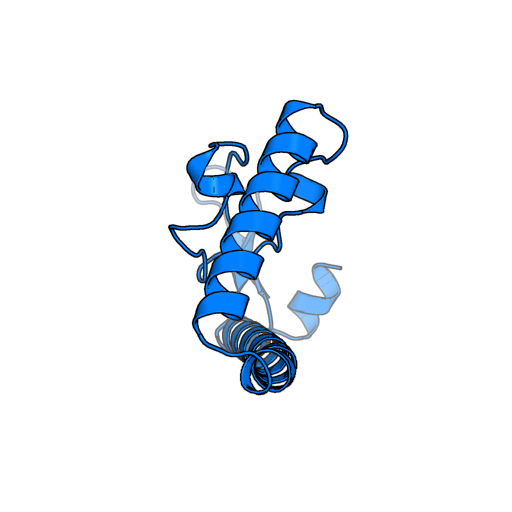 O . VAL A 1 103 ? 5.595 8.400 3.055 1.00 72.06 103 VAL A O 1
ATOM 804 N N . GLU A 1 104 ? 7.685 7.647 3.358 1.00 65.44 104 GLU A N 1
ATOM 805 C CA . GLU A 1 104 ? 8.331 8.709 2.563 1.00 65.44 104 GLU A CA 1
ATOM 806 C C . GLU A 1 104 ? 7.981 8.624 1.071 1.00 65.44 104 GLU A C 1
ATOM 808 O O . GLU A 1 104 ? 8.020 9.617 0.344 1.00 65.44 104 GLU A O 1
ATOM 813 N N . THR A 1 105 ? 7.659 7.431 0.565 1.00 64.31 105 THR A N 1
ATOM 814 C CA . THR A 1 105 ? 7.229 7.250 -0.823 1.00 64.31 105 THR A CA 1
ATOM 815 C C . THR A 1 105 ? 6.295 6.046 -0.940 1.00 64.31 105 THR A C 1
ATOM 817 O O . THR A 1 105 ? 6.727 4.904 -0.822 1.00 64.31 105 THR A O 1
ATOM 820 N N . CYS A 1 106 ? 5.010 6.290 -1.212 1.00 62.94 106 CYS A N 1
ATOM 821 C CA . CYS A 1 106 ? 4.049 5.248 -1.590 1.00 62.94 106 CYS A CA 1
ATOM 822 C C . CYS A 1 106 ? 4.219 4.909 -3.086 1.00 62.94 106 CYS A C 1
ATOM 824 O O . CYS A 1 106 ? 3.369 5.235 -3.913 1.00 62.94 106 CYS A O 1
ATOM 826 N N . ARG A 1 107 ? 5.387 4.367 -3.457 1.00 55.69 107 ARG A N 1
ATOM 827 C CA . ARG A 1 107 ? 5.730 3.958 -4.829 1.00 55.69 107 ARG A CA 1
ATOM 828 C C . ARG A 1 107 ? 6.062 2.481 -4.913 1.00 55.69 107 ARG A C 1
ATOM 830 O O . ARG A 1 107 ? 6.692 1.970 -3.966 1.00 55.69 107 ARG A O 1
#